Protein AF-A0A9P0XJP3-F1 (afdb_monomer)

Sequence (133 aa):
MPSAEHYVRKHDPGQPQRRVTRVPKFISRMRVTRGNERRAVACVLLAVVAVVAAASYDRERLEIAKQILEEVPLTDGHNDLPWNIRKFLRNQINEFELDTDLTQVEPWSISKYSHTDLPRLRQGMVGAQVSFA

Organism: Pieris brassicae (NCBI:txid7116)

Solvent-accessible surface area (backbone atoms only — not comparable to full-atom values): 8419 Å² total; per-residue (Å²): 138,88,84,89,80,82,82,78,78,80,84,76,85,77,79,84,80,80,82,77,79,78,74,67,74,80,71,73,70,69,76,79,68,52,75,68,54,51,50,51,51,50,52,51,52,51,50,51,51,52,53,53,52,52,56,50,51,55,50,52,52,50,48,54,52,48,57,49,35,73,78,50,58,38,71,45,80,78,38,58,60,55,41,51,38,42,72,76,45,68,68,55,57,92,84,59,65,52,79,40,69,44,75,79,36,83,73,39,42,80,35,96,80,61,80,82,30,47,56,57,35,60,76,68,40,54,66,44,74,38,70,51,112

Secondary structure (DSSP, 8-state):
--------PPPPPPPP--------GGGGG-----HHHHHHHHHHHHHHHHHHHHHHHHHHHHHHHHHHHHHS-EEEEEE-HHHHHHHHHTT--TT--TTS-GGGSTTTTT-TT----HHHHHHTTEEEEEE--

InterPro domains:
  IPR008257 Peptidase M19 [PS51365] (59-133)
  IPR008257 Peptidase M19 [PTHR10443] (38-130)
  IPR032466 Metal-dependent hydrolase [SSF51556] (62-131)

pLDDT: mean 83.72, std 19.06, range [33.69, 97.81]

Structure (mmCIF, N/CA/C/O backbone):
data_AF-A0A9P0XJP3-F1
#
_entry.id   AF-A0A9P0XJP3-F1
#
loop_
_atom_site.group_PDB
_atom_site.id
_atom_site.type_symbol
_atom_site.label_atom_id
_atom_site.label_alt_id
_atom_site.label_comp_id
_atom_site.label_asym_id
_atom_site.label_entity_id
_atom_site.label_seq_id
_atom_site.pdbx_PDB_ins_code
_atom_site.Cartn_x
_atom_site.Cartn_y
_atom_site.Cartn_z
_atom_site.occupancy
_atom_site.B_iso_or_equiv
_atom_site.auth_seq_id
_atom_site.auth_comp_id
_atom_site.auth_asym_id
_atom_site.auth_atom_id
_atom_site.pdbx_PDB_model_num
ATOM 1 N N . MET A 1 1 ? -32.251 -52.685 108.089 1.00 33.69 1 MET A N 1
ATOM 2 C CA . MET A 1 1 ? -32.120 -53.333 106.763 1.00 33.69 1 MET A CA 1
ATOM 3 C C . MET A 1 1 ? -33.298 -52.862 105.912 1.00 33.69 1 MET A C 1
ATOM 5 O O . MET A 1 1 ? -34.377 -52.762 106.481 1.00 33.69 1 MET A O 1
ATOM 9 N N . PRO A 1 2 ? -33.074 -52.390 104.673 1.00 49.53 2 PRO A N 1
ATOM 10 C CA . PRO A 1 2 ? -33.644 -51.126 104.191 1.00 49.53 2 PRO A CA 1
ATOM 11 C C . PRO A 1 2 ? -34.920 -51.294 103.348 1.00 49.53 2 PRO A C 1
ATOM 13 O O . PRO A 1 2 ? -35.106 -52.327 102.716 1.00 49.53 2 PRO A O 1
ATOM 16 N N . SER A 1 3 ? -35.743 -50.243 103.266 1.00 41.47 3 SER A N 1
ATOM 17 C CA . SER A 1 3 ? -36.686 -50.050 102.157 1.00 41.47 3 SER A CA 1
ATOM 18 C C . SER A 1 3 ? -36.444 -48.670 101.554 1.00 41.47 3 SER A C 1
ATOM 20 O O . SER A 1 3 ? -36.400 -47.670 102.268 1.00 41.47 3 SER A O 1
ATOM 22 N N . ALA A 1 4 ? -36.176 -48.657 100.253 1.00 47.09 4 ALA A N 1
ATOM 23 C CA . ALA A 1 4 ? -35.739 -47.509 99.479 1.00 47.09 4 ALA A CA 1
ATOM 24 C C . ALA A 1 4 ? -36.928 -46.615 99.108 1.00 47.09 4 ALA A C 1
ATOM 26 O O . ALA A 1 4 ? -37.791 -47.028 98.335 1.00 47.09 4 ALA A O 1
ATOM 27 N N . GLU A 1 5 ? -36.945 -45.377 99.603 1.00 47.44 5 GLU A N 1
ATOM 28 C CA . GLU A 1 5 ? -37.824 -44.344 9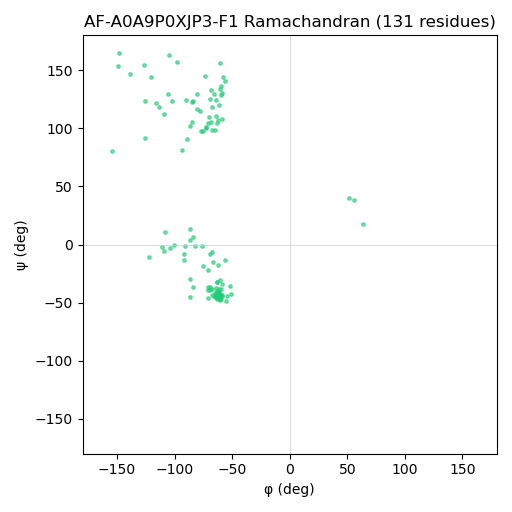9.062 1.00 47.44 5 GLU A CA 1
ATOM 29 C C . GLU A 1 5 ? -37.120 -43.587 97.932 1.00 47.44 5 GLU A C 1
ATOM 31 O O . GLU A 1 5 ? -36.003 -43.079 98.044 1.00 47.44 5 GLU A O 1
ATOM 36 N N . HIS A 1 6 ? -37.803 -43.600 96.797 1.00 44.41 6 HIS A N 1
ATOM 37 C CA . HIS A 1 6 ? -37.395 -43.129 95.488 1.00 44.41 6 HIS A CA 1
ATOM 38 C C . HIS A 1 6 ? -37.331 -41.591 95.481 1.00 44.41 6 HIS A C 1
ATOM 40 O O . HIS A 1 6 ? -38.359 -40.918 95.421 1.00 44.41 6 HIS A O 1
ATOM 46 N N . TYR A 1 7 ? -36.132 -41.003 95.517 1.00 41.16 7 TYR A N 1
ATOM 47 C CA . TYR A 1 7 ? -35.974 -39.563 95.296 1.00 41.16 7 TYR A CA 1
ATOM 48 C C . TYR A 1 7 ? -36.138 -39.255 93.800 1.00 41.16 7 TYR A C 1
ATOM 50 O O . TYR A 1 7 ? -35.213 -39.424 93.002 1.00 41.16 7 TYR A O 1
ATOM 58 N N . VAL A 1 8 ? -37.334 -38.827 93.397 1.00 52.03 8 VAL A N 1
ATOM 59 C CA . VAL A 1 8 ? -37.615 -38.374 92.029 1.00 52.03 8 VAL A CA 1
ATOM 60 C C . VAL A 1 8 ? -36.903 -37.038 91.793 1.00 52.03 8 VAL A C 1
ATOM 62 O O . VAL A 1 8 ? -37.296 -36.006 92.338 1.00 52.03 8 VAL A O 1
ATOM 65 N N . ARG A 1 9 ? -35.849 -37.036 90.962 1.00 45.94 9 ARG A N 1
ATOM 66 C CA . ARG A 1 9 ? -35.240 -35.796 90.454 1.00 45.94 9 ARG A CA 1
ATOM 67 C C . ARG A 1 9 ? -36.278 -35.032 89.631 1.00 45.94 9 ARG A C 1
ATOM 69 O O . ARG A 1 9 ? -36.750 -35.536 88.614 1.00 45.94 9 ARG A O 1
ATOM 76 N N . LYS A 1 10 ? -36.598 -33.800 90.031 1.00 48.50 10 LYS A N 1
ATOM 77 C CA . LYS A 1 10 ? -37.363 -32.876 89.187 1.00 48.50 10 LYS A CA 1
ATOM 78 C C . LYS A 1 10 ? -36.525 -32.503 87.959 1.00 48.50 10 LYS A C 1
ATOM 80 O O . LYS A 1 10 ? -35.361 -32.137 88.091 1.00 48.50 10 LYS A O 1
ATOM 85 N N . HIS A 1 11 ? -37.125 -32.639 86.779 1.00 42.31 11 HIS A N 1
ATOM 86 C CA . HIS A 1 11 ? -36.568 -32.190 85.506 1.00 42.31 11 HIS A CA 1
ATOM 87 C C . HIS A 1 11 ? -36.421 -30.661 85.505 1.00 42.31 11 HIS A C 1
ATOM 89 O O . HIS A 1 11 ? -37.401 -29.950 85.714 1.00 42.31 11 HIS A O 1
ATOM 95 N N . ASP A 1 12 ? -35.209 -30.176 85.243 1.00 54.22 12 ASP A N 1
ATOM 96 C CA . ASP A 1 12 ? -34.919 -28.768 84.961 1.00 54.22 12 ASP A CA 1
ATOM 97 C C . ASP A 1 12 ? -35.158 -28.519 83.454 1.00 54.22 12 ASP A C 1
ATOM 99 O O . ASP A 1 12 ? -34.597 -29.259 82.632 1.00 54.22 12 ASP A O 1
ATOM 103 N N . PRO A 1 13 ? -36.030 -27.579 83.037 1.00 46.72 13 PRO A N 1
ATOM 104 C CA . PRO A 1 13 ? -36.272 -27.329 81.622 1.00 46.72 13 PRO A CA 1
ATOM 105 C C . PRO A 1 13 ? -35.034 -26.678 80.990 1.00 46.72 13 PRO A C 1
ATOM 107 O O . PRO A 1 13 ? -34.514 -25.667 81.457 1.00 46.72 13 PRO A O 1
ATOM 110 N N . GLY A 1 14 ? -34.548 -27.312 79.923 1.00 46.50 14 GLY A N 1
ATOM 111 C CA . GLY A 1 14 ? -33.246 -27.057 79.318 1.00 46.50 14 GLY A CA 1
ATOM 112 C C . GLY A 1 14 ? -32.991 -25.613 78.881 1.00 46.50 14 GLY A C 1
ATOM 113 O O . GLY A 1 14 ? -33.834 -24.944 78.286 1.00 46.50 14 GLY A O 1
ATOM 114 N N . GLN A 1 15 ? -31.752 -25.178 79.112 1.00 48.81 15 GLN A N 1
ATOM 115 C CA . GLN A 1 15 ? -31.164 -23.987 78.506 1.00 48.81 15 GLN A CA 1
ATOM 116 C C . GLN A 1 15 ? -31.183 -24.080 76.966 1.00 48.81 15 GLN A C 1
ATOM 118 O O . GLN A 1 15 ? -30.943 -25.158 76.410 1.00 48.81 15 GLN A O 1
ATOM 123 N N . PRO A 1 16 ? -31.398 -22.965 76.242 1.00 46.06 16 PRO A N 1
ATOM 124 C CA . PRO A 1 16 ? -31.409 -22.981 74.786 1.00 46.06 16 PRO A CA 1
ATOM 125 C C . PRO A 1 16 ? -30.002 -23.279 74.255 1.00 46.06 16 PRO A C 1
ATOM 127 O O . PRO A 1 16 ? -29.062 -22.507 74.461 1.00 46.06 16 PRO A O 1
ATOM 130 N N . GLN A 1 17 ? -29.847 -24.394 73.534 1.00 56.44 17 GLN A N 1
ATOM 131 C CA . GLN A 1 17 ? -28.606 -24.687 72.822 1.00 56.44 17 GLN A CA 1
ATOM 132 C C . GLN A 1 17 ? -28.374 -23.630 71.734 1.00 56.44 17 GLN A C 1
ATOM 134 O O . GLN A 1 17 ? -29.072 -23.588 70.718 1.00 56.44 17 GLN A O 1
ATOM 139 N N . ARG A 1 18 ? -27.360 -22.776 71.924 1.00 54.06 18 ARG A N 1
ATOM 140 C CA . ARG A 1 18 ? -26.861 -21.885 70.870 1.00 54.06 18 ARG A CA 1
ATOM 141 C C . ARG A 1 18 ? -26.294 -22.734 69.731 1.00 54.06 18 ARG A C 1
ATOM 143 O O . ARG A 1 18 ? -25.194 -23.273 69.829 1.00 54.06 18 ARG A O 1
ATOM 150 N N . ARG A 1 19 ? -27.044 -22.833 68.633 1.00 53.56 19 ARG A N 1
ATOM 151 C CA . ARG A 1 19 ? -26.594 -23.444 67.379 1.00 53.56 19 ARG A CA 1
ATOM 152 C C . ARG A 1 19 ? -25.446 -22.609 66.803 1.00 53.56 19 ARG A C 1
ATOM 154 O O . ARG A 1 19 ? -25.676 -21.598 66.149 1.00 53.56 19 ARG A O 1
ATOM 161 N N . VAL A 1 20 ? -24.208 -23.036 67.037 1.00 62.44 20 VAL A N 1
ATOM 162 C CA . VAL A 1 20 ? -23.034 -22.489 66.347 1.00 62.44 20 VAL A CA 1
ATOM 163 C C . VAL A 1 20 ? -23.059 -23.014 64.913 1.00 62.44 20 VAL A C 1
ATOM 165 O O . VAL A 1 20 ? -22.718 -24.169 64.653 1.00 62.44 20 VAL A O 1
ATOM 168 N N . THR A 1 21 ? -23.499 -22.188 63.968 1.00 57.75 21 THR A N 1
ATOM 169 C CA . THR A 1 21 ? -23.404 -22.486 62.538 1.00 57.75 21 THR A CA 1
ATOM 170 C C . THR A 1 21 ? -21.929 -22.477 62.130 1.00 57.75 21 THR A C 1
ATOM 172 O O . THR A 1 21 ? -21.317 -21.430 61.932 1.00 57.75 21 THR A O 1
ATOM 175 N N . ARG A 1 22 ? -21.308 -23.661 62.035 1.00 63.72 22 ARG A N 1
ATOM 176 C CA . ARG A 1 22 ? -19.963 -23.793 61.458 1.00 63.72 22 ARG A CA 1
ATOM 177 C C . ARG A 1 22 ? -20.044 -23.507 59.963 1.00 63.72 22 ARG A C 1
ATOM 179 O O . ARG A 1 22 ? -20.519 -24.335 59.192 1.00 63.72 22 ARG A O 1
ATOM 186 N N . VAL A 1 23 ? -19.566 -22.332 59.572 1.00 59.44 23 VAL A N 1
ATOM 187 C CA . VAL A 1 23 ? -19.380 -21.949 58.170 1.00 59.44 23 VAL A CA 1
ATOM 188 C C . VAL A 1 23 ? -18.415 -22.949 57.509 1.00 59.44 23 VAL A C 1
ATOM 190 O O . VAL A 1 23 ? -17.355 -23.230 58.083 1.00 59.44 23 VAL A O 1
ATOM 193 N N . PRO A 1 24 ? -18.746 -23.525 56.339 1.00 54.31 24 PRO A N 1
ATOM 194 C CA . PRO A 1 24 ? -17.861 -24.461 55.656 1.00 54.31 24 PRO A CA 1
ATOM 195 C C . PRO A 1 24 ? -16.523 -23.791 55.314 1.00 54.31 24 PRO A C 1
ATOM 197 O O . PRO A 1 24 ? -16.477 -22.733 54.684 1.00 54.31 24 PRO A O 1
ATOM 200 N N . LYS A 1 25 ? -15.413 -24.439 55.701 1.00 56.09 25 LYS A N 1
ATOM 201 C CA . LYS A 1 25 ? -14.025 -23.954 55.526 1.00 56.09 25 LYS A CA 1
ATOM 202 C C . LYS A 1 25 ? -13.648 -23.625 54.072 1.00 56.09 25 LYS A C 1
ATOM 204 O O . LYS A 1 25 ? -12.631 -22.978 53.845 1.00 56.09 25 LYS A O 1
ATOM 209 N N . PHE A 1 26 ? -14.457 -24.045 53.101 1.00 57.34 26 PHE A N 1
ATOM 210 C CA . PHE A 1 26 ? -14.251 -23.793 51.677 1.00 57.34 26 PHE A CA 1
ATOM 211 C C . PHE A 1 26 ? -14.292 -22.299 51.315 1.00 57.34 26 PHE A C 1
ATOM 213 O O . PHE A 1 26 ? -13.533 -21.860 50.457 1.00 57.34 26 PHE A O 1
ATOM 220 N N . ILE A 1 27 ? -15.094 -21.495 52.024 1.00 54.72 27 ILE A N 1
ATOM 221 C CA . ILE A 1 27 ? -15.205 -20.043 51.778 1.00 54.72 27 ILE A CA 1
ATOM 222 C C . ILE A 1 27 ? -13.970 -19.283 52.312 1.00 54.72 27 ILE A C 1
ATOM 224 O O . ILE A 1 27 ? -13.651 -18.187 51.863 1.00 54.72 27 ILE A O 1
ATOM 228 N N . SER A 1 28 ? -13.194 -19.890 53.217 1.00 49.84 28 SER A N 1
ATOM 229 C CA . SER A 1 28 ? -12.070 -19.239 53.906 1.00 49.84 28 SER A CA 1
ATOM 230 C C . SER A 1 28 ? -10.801 -19.068 53.056 1.00 49.84 28 SER A C 1
ATOM 232 O O . SER A 1 28 ? -9.807 -18.544 53.562 1.00 49.84 28 SER A O 1
ATOM 234 N N . ARG A 1 29 ? -10.782 -19.530 51.796 1.00 53.47 29 ARG A N 1
ATOM 235 C CA . ARG A 1 29 ? -9.578 -19.515 50.941 1.00 53.47 29 ARG A CA 1
ATOM 236 C C . ARG A 1 29 ? -9.517 -18.381 49.918 1.00 53.47 29 ARG A C 1
ATOM 238 O O . ARG A 1 29 ? -8.504 -18.267 49.230 1.00 53.47 29 ARG A O 1
ATOM 245 N N . MET A 1 30 ? -10.524 -17.509 49.846 1.00 54.72 30 MET A N 1
ATOM 246 C CA . MET A 1 30 ? -10.380 -16.247 49.117 1.00 54.72 30 MET A CA 1
ATOM 247 C C . MET A 1 30 ? -9.471 -15.321 49.925 1.00 54.72 30 MET A C 1
ATOM 249 O O . MET A 1 30 ? -9.884 -14.712 50.911 1.00 54.72 30 MET A O 1
ATOM 253 N N . ARG A 1 31 ? -8.197 -15.248 49.529 1.00 64.88 31 ARG A N 1
ATOM 254 C CA . ARG A 1 31 ? -7.259 -14.268 50.075 1.00 64.88 31 ARG A CA 1
ATOM 255 C C . ARG A 1 31 ? -7.798 -12.882 49.727 1.00 64.88 31 ARG A C 1
ATOM 257 O O . ARG A 1 31 ? -7.769 -12.471 48.573 1.00 64.88 31 ARG A O 1
ATOM 264 N N . VAL A 1 32 ? -8.309 -12.181 50.734 1.00 64.44 32 VAL A N 1
ATOM 265 C CA . VAL A 1 32 ? -8.661 -10.766 50.638 1.00 64.44 32 VAL A CA 1
ATOM 266 C C . VAL A 1 32 ? -7.382 -10.025 50.258 1.00 64.44 32 VAL A C 1
ATOM 268 O O . VAL A 1 32 ? -6.451 -9.948 51.060 1.00 64.44 32 VAL A O 1
ATOM 271 N N . THR A 1 33 ? -7.307 -9.543 49.020 1.00 62.78 33 THR A N 1
ATOM 272 C CA . THR A 1 33 ? -6.148 -8.793 48.534 1.00 62.78 33 THR A CA 1
ATOM 273 C C . THR A 1 33 ? -5.955 -7.551 49.399 1.00 62.78 33 THR A C 1
ATOM 275 O O . THR A 1 33 ? -6.930 -6.877 49.765 1.00 62.78 33 THR A O 1
ATOM 278 N N . ARG A 1 34 ? -4.707 -7.261 49.782 1.00 76.88 34 ARG A N 1
ATOM 279 C CA . ARG A 1 34 ? -4.380 -6.068 50.584 1.00 76.88 34 ARG A CA 1
ATOM 280 C C . ARG A 1 34 ? -4.780 -4.804 49.810 1.00 76.88 34 ARG A C 1
ATOM 282 O O . ARG A 1 34 ? -4.830 -4.812 48.583 1.00 76.88 34 ARG A O 1
ATOM 289 N N . GLY A 1 35 ? -5.031 -3.688 50.501 1.00 77.56 35 GLY A N 1
ATOM 290 C CA . GLY A 1 35 ? -5.451 -2.428 49.857 1.00 77.56 35 GLY A CA 1
ATOM 291 C C . GLY A 1 35 ? -4.538 -1.982 48.702 1.00 77.56 35 GLY A C 1
ATOM 292 O O . GLY A 1 35 ? -5.028 -1.513 47.677 1.00 77.56 35 GLY A O 1
ATOM 293 N N . ASN A 1 36 ? -3.229 -2.221 48.821 1.00 77.69 36 ASN A N 1
ATOM 294 C CA . ASN A 1 36 ? -2.251 -1.922 47.771 1.00 77.69 36 ASN A CA 1
ATOM 295 C C . ASN A 1 36 ? -2.370 -2.865 46.560 1.00 77.69 36 ASN A C 1
ATOM 297 O O . ASN A 1 36 ? -2.251 -2.410 45.428 1.00 77.69 36 ASN A O 1
ATOM 301 N N . GLU A 1 37 ? -2.672 -4.148 46.775 1.00 84.94 37 GLU A N 1
ATOM 302 C CA . GLU A 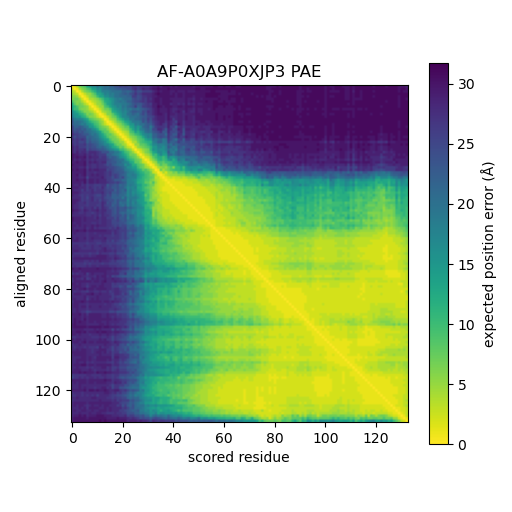1 37 ? -2.897 -5.128 45.700 1.00 84.94 37 GLU A CA 1
ATOM 303 C C . GLU A 1 37 ? -4.176 -4.802 44.919 1.00 84.94 37 GLU A C 1
ATOM 305 O O . GLU A 1 37 ? -4.189 -4.888 43.698 1.00 84.94 37 GLU A O 1
ATOM 310 N N . ARG A 1 38 ? -5.238 -4.344 45.599 1.00 85.62 38 ARG A N 1
ATOM 311 C CA . ARG A 1 38 ? -6.476 -3.886 44.938 1.00 85.62 38 ARG A CA 1
ATOM 312 C C . ARG A 1 38 ? -6.238 -2.680 44.040 1.00 85.62 38 ARG A C 1
ATOM 314 O O . ARG A 1 38 ? -6.759 -2.639 42.932 1.00 85.62 38 ARG A O 1
ATOM 321 N N . ARG A 1 39 ? -5.447 -1.712 44.514 1.00 88.62 39 ARG A N 1
ATOM 322 C CA . ARG A 1 39 ? -5.051 -0.537 43.724 1.00 88.62 39 ARG A CA 1
ATOM 323 C C . ARG A 1 39 ? -4.207 -0.947 42.523 1.00 88.62 39 ARG A C 1
ATOM 325 O O . ARG A 1 39 ? -4.500 -0.506 41.422 1.00 88.62 39 ARG A O 1
ATOM 332 N N . ALA A 1 40 ? -3.232 -1.836 42.719 1.00 90.75 40 ALA A N 1
ATOM 333 C CA . ALA A 1 40 ? -2.409 -2.354 41.631 1.00 90.75 40 ALA A CA 1
ATOM 334 C C . ALA A 1 40 ? -3.257 -3.069 40.565 1.00 90.75 40 ALA A C 1
ATOM 336 O O . ALA A 1 40 ? -3.129 -2.766 39.383 1.00 90.75 40 ALA A O 1
ATOM 337 N N . VAL A 1 41 ? -4.180 -3.945 40.974 1.00 93.12 41 VAL A N 1
ATOM 338 C CA . VAL A 1 41 ? -5.112 -4.621 40.056 1.00 93.12 41 VAL A CA 1
ATOM 339 C C . VAL A 1 41 ? -6.000 -3.611 39.326 1.00 93.12 41 VAL A C 1
ATOM 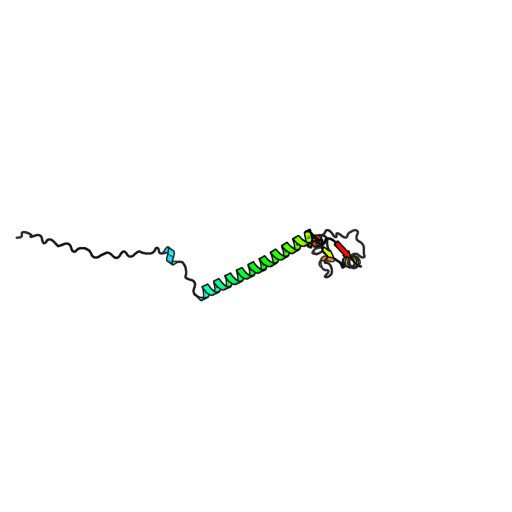341 O O . VAL A 1 41 ? -6.146 -3.709 38.112 1.00 93.12 41 VAL A O 1
ATOM 344 N N . ALA A 1 42 ? -6.548 -2.611 40.022 1.00 94.62 42 ALA A N 1
ATOM 345 C CA . ALA A 1 42 ? -7.359 -1.568 39.395 1.00 94.62 42 ALA A CA 1
ATOM 346 C C . ALA A 1 42 ? -6.564 -0.739 38.368 1.00 94.62 42 ALA A C 1
ATOM 348 O O . ALA A 1 42 ? -7.071 -0.477 37.280 1.00 94.62 42 ALA A O 1
ATOM 349 N N . CYS A 1 43 ? -5.314 -0.373 38.673 1.00 95.62 43 CYS A N 1
ATOM 350 C CA . CYS A 1 43 ? -4.430 0.333 37.743 1.00 95.62 43 CYS A CA 1
ATOM 351 C C . CYS A 1 43 ? -4.118 -0.504 36.498 1.00 95.62 43 CYS A C 1
ATOM 353 O O . CYS A 1 43 ? -4.178 0.020 35.389 1.00 95.62 43 CYS A O 1
ATOM 355 N N . VAL A 1 44 ? -3.825 -1.799 36.664 1.00 96.81 44 VAL A N 1
ATOM 356 C CA . VAL A 1 44 ? -3.584 -2.707 35.531 1.00 96.81 44 VAL A CA 1
ATOM 357 C C . VAL A 1 44 ? -4.839 -2.842 34.673 1.00 96.81 44 VAL A C 1
ATOM 359 O O . VAL A 1 44 ? -4.751 -2.721 33.456 1.00 96.81 44 VAL A O 1
ATOM 362 N N . LEU A 1 45 ? -6.015 -3.024 35.282 1.00 97.06 45 LEU A N 1
ATOM 363 C CA . LEU A 1 45 ? -7.279 -3.098 34.545 1.00 97.06 45 LEU A CA 1
ATOM 364 C C . LEU A 1 45 ? -7.557 -1.811 33.764 1.00 97.06 45 LEU A C 1
ATOM 366 O O . LEU A 1 45 ? -7.914 -1.883 32.592 1.00 97.06 45 LEU A O 1
ATOM 370 N N . LEU A 1 46 ? -7.344 -0.644 34.376 1.00 97.38 46 LEU A N 1
ATOM 371 C CA . LEU A 1 46 ? -7.510 0.642 33.700 1.00 97.38 46 LEU A CA 1
ATOM 372 C C . LEU A 1 46 ? -6.544 0.788 32.516 1.00 97.38 46 LEU A C 1
ATOM 374 O O . LEU A 1 46 ? -6.966 1.199 31.439 1.00 97.38 46 LEU A O 1
ATOM 378 N N . ALA A 1 47 ? -5.271 0.420 32.693 1.00 96.81 47 ALA A N 1
ATOM 379 C CA . ALA A 1 47 ? -4.275 0.466 31.625 1.00 96.81 47 ALA A CA 1
ATOM 380 C C . ALA A 1 47 ? -4.641 -0.474 30.466 1.00 96.81 47 ALA A C 1
ATOM 382 O O . ALA A 1 47 ? -4.566 -0.076 29.307 1.00 96.81 47 ALA A O 1
ATOM 383 N N . VAL A 1 48 ? -5.099 -1.693 30.768 1.00 96.88 48 VAL A N 1
ATOM 384 C CA . VAL A 1 48 ? -5.568 -2.648 29.753 1.00 96.88 48 VAL A CA 1
ATOM 385 C C . VAL A 1 48 ? -6.768 -2.087 28.993 1.00 96.88 48 VAL A C 1
ATOM 387 O O . VAL A 1 48 ? -6.764 -2.106 27.766 1.00 96.88 48 VAL A O 1
ATOM 390 N N . VAL A 1 49 ? -7.768 -1.538 29.690 1.00 97.19 49 VAL A N 1
ATOM 391 C CA . VAL A 1 49 ? -8.942 -0.923 29.048 1.00 97.19 49 VAL A CA 1
ATOM 392 C C . VAL A 1 49 ? -8.529 0.243 28.151 1.00 97.19 49 VAL A C 1
ATOM 394 O O . VAL A 1 49 ? -9.000 0.325 27.021 1.00 97.19 49 VAL A O 1
ATOM 397 N N . ALA A 1 50 ? -7.621 1.108 28.610 1.00 96.12 50 ALA A N 1
ATOM 398 C CA . ALA A 1 50 ? -7.132 2.234 27.819 1.00 96.12 50 ALA A CA 1
ATOM 399 C C . ALA A 1 50 ? -6.416 1.776 26.535 1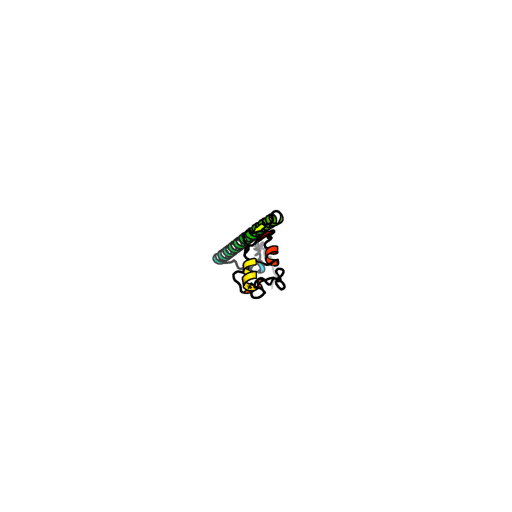.00 96.12 50 ALA A C 1
ATOM 401 O O . ALA A 1 50 ? -6.699 2.300 25.460 1.00 96.12 50 ALA A O 1
ATOM 402 N N . VAL A 1 51 ? -5.543 0.765 26.623 1.00 95.56 51 VAL A N 1
ATOM 403 C CA . VAL A 1 51 ? -4.838 0.202 25.457 1.00 95.56 51 VAL A CA 1
ATOM 404 C C . VAL A 1 51 ? -5.817 -0.448 24.476 1.00 95.56 51 VAL A C 1
ATOM 406 O O . VAL A 1 51 ? -5.714 -0.229 23.271 1.00 95.56 51 VAL A O 1
ATOM 409 N N . VAL A 1 52 ? -6.793 -1.214 24.974 1.00 95.88 52 VAL A N 1
ATOM 410 C CA . VAL A 1 52 ? -7.812 -1.855 24.128 1.00 95.88 52 VAL A CA 1
ATOM 411 C C . VAL A 1 52 ? -8.696 -0.814 23.439 1.00 95.88 52 VAL A C 1
ATOM 413 O O . VAL A 1 52 ? -8.980 -0.954 22.249 1.00 95.88 52 VAL A O 1
ATOM 416 N N . ALA A 1 53 ? -9.101 0.242 24.149 1.00 95.31 53 ALA A N 1
ATOM 417 C CA . ALA A 1 53 ? -9.896 1.327 23.580 1.00 95.31 53 ALA A CA 1
ATOM 418 C C . ALA A 1 53 ? -9.128 2.062 22.470 1.0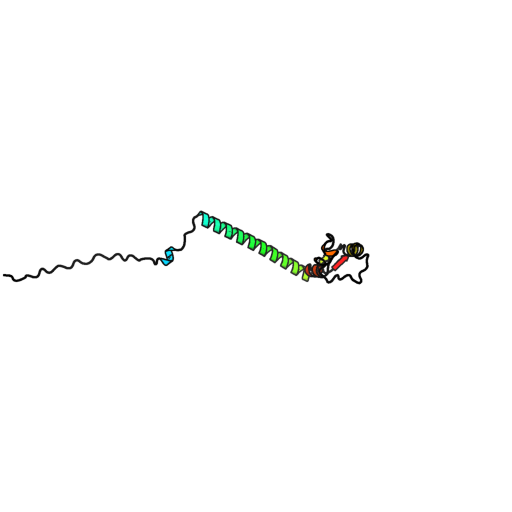0 95.31 53 ALA A C 1
ATOM 420 O O . ALA A 1 53 ? -9.670 2.246 21.382 1.00 95.31 53 ALA A O 1
ATOM 421 N N . ALA A 1 54 ? -7.856 2.401 22.705 1.00 93.62 54 ALA A N 1
ATOM 422 C CA . ALA A 1 54 ? -7.006 3.043 21.702 1.00 93.62 54 ALA A CA 1
ATOM 423 C C . ALA A 1 54 ? -6.834 2.164 20.450 1.00 93.62 54 ALA A C 1
ATOM 425 O O . ALA A 1 54 ? -7.081 2.616 19.336 1.00 93.62 54 ALA A O 1
ATOM 426 N N . ALA A 1 55 ? -6.520 0.877 20.626 1.00 92.62 55 ALA A N 1
ATOM 427 C CA . ALA A 1 55 ? -6.382 -0.053 19.505 1.00 92.62 55 ALA A CA 1
ATOM 428 C C . ALA A 1 55 ? -7.695 -0.262 18.726 1.00 92.62 55 ALA A C 1
ATOM 430 O O . ALA A 1 55 ? -7.666 -0.505 17.521 1.00 92.62 55 ALA A O 1
ATOM 431 N N . SER A 1 56 ? -8.847 -0.194 19.399 1.00 94.50 56 SER A N 1
ATOM 432 C CA . SER A 1 56 ? -10.157 -0.313 18.743 1.00 94.50 56 SER A CA 1
ATOM 433 C C . SER A 1 56 ? -10.468 0.922 17.899 1.00 94.50 56 SER A C 1
ATOM 435 O O . SER A 1 56 ? -10.955 0.787 16.781 1.00 94.50 56 SER A O 1
ATOM 437 N N . TYR A 1 57 ? -10.116 2.106 18.402 1.00 94.75 57 TYR A N 1
ATOM 438 C CA . TYR A 1 57 ? -10.286 3.372 17.697 1.00 94.75 57 TYR A CA 1
ATOM 439 C C . TYR A 1 57 ? -9.468 3.442 16.401 1.00 94.75 57 TYR A C 1
ATOM 441 O O . TYR A 1 57 ? -9.986 3.827 15.353 1.00 94.75 57 TYR A O 1
ATOM 449 N N . ASP A 1 58 ? -8.204 3.013 16.445 1.00 94.50 58 ASP A N 1
ATOM 450 C CA . ASP A 1 58 ? -7.345 2.990 15.256 1.00 94.50 58 ASP A CA 1
ATOM 451 C C . ASP A 1 58 ? -7.871 2.017 14.191 1.00 94.50 58 ASP A C 1
ATOM 453 O O . ASP A 1 58 ? -7.834 2.318 12.997 1.00 94.50 58 ASP A O 1
ATOM 457 N N . ARG A 1 59 ? -8.414 0.866 14.614 1.00 95.50 59 ARG A N 1
ATOM 458 C CA . ARG A 1 59 ? -9.046 -0.105 13.705 1.00 95.50 59 ARG A CA 1
ATOM 459 C C . ARG A 1 59 ? -10.287 0.465 13.030 1.00 95.50 59 ARG A C 1
ATOM 461 O O . ARG A 1 59 ? -10.435 0.291 11.827 1.00 95.50 59 ARG A O 1
ATOM 468 N N . GLU A 1 60 ? -11.148 1.147 13.781 1.00 97.06 60 GLU A N 1
ATOM 469 C CA . GLU A 1 60 ? -12.348 1.795 13.240 1.00 97.06 60 GLU A CA 1
ATOM 470 C C . GLU A 1 60 ? -11.979 2.853 12.192 1.00 97.06 60 GLU A C 1
ATOM 472 O O . GLU A 1 60 ? -12.518 2.856 11.089 1.00 97.06 60 GLU A O 1
ATOM 477 N N . ARG A 1 61 ? -10.990 3.704 12.490 1.00 97.12 61 ARG A N 1
ATOM 478 C CA . ARG A 1 61 ? -10.496 4.712 11.541 1.00 97.12 61 ARG A CA 1
ATOM 479 C C . ARG A 1 61 ? -9.898 4.101 10.282 1.00 97.12 61 ARG A C 1
ATOM 481 O O . ARG A 1 61 ? -10.127 4.625 9.194 1.00 97.12 61 ARG A O 1
ATOM 488 N N . LEU A 1 62 ? -9.127 3.025 10.426 1.00 96.62 62 LEU A N 1
ATOM 489 C CA . LEU A 1 62 ? -8.558 2.312 9.288 1.00 96.62 62 LEU A CA 1
ATOM 490 C C . LEU A 1 62 ? -9.658 1.710 8.408 1.00 96.62 62 LEU A C 1
ATOM 492 O O . LEU A 1 62 ? -9.548 1.764 7.188 1.00 96.62 62 LEU A O 1
ATOM 496 N N . GLU A 1 63 ? -10.714 1.168 9.011 1.00 97.38 63 GLU A N 1
ATOM 497 C CA . GLU A 1 63 ? -11.842 0.607 8.270 1.00 97.38 63 GLU A CA 1
ATOM 498 C C . GLU A 1 63 ? -12.608 1.684 7.500 1.00 97.38 63 GLU A C 1
ATOM 500 O O . GLU A 1 63 ? -12.866 1.521 6.311 1.00 97.38 63 GLU A O 1
ATOM 505 N N . ILE A 1 64 ? -12.874 2.831 8.132 1.00 97.50 64 ILE A N 1
ATOM 506 C CA . ILE A 1 64 ? -13.476 3.991 7.459 1.00 97.50 64 ILE A CA 1
ATOM 507 C C . ILE A 1 64 ? -12.597 4.452 6.289 1.00 97.50 64 ILE A C 1
ATOM 509 O O . ILE A 1 64 ? -13.101 4.718 5.201 1.00 97.50 64 ILE A O 1
ATOM 513 N N . ALA A 1 65 ? -11.277 4.536 6.486 1.00 97.19 65 ALA A N 1
ATOM 514 C CA . ALA A 1 65 ? -10.357 4.923 5.420 1.00 97.19 65 ALA A CA 1
ATOM 515 C C . ALA A 1 65 ? -10.412 3.943 4.237 1.00 97.19 65 ALA A C 1
ATOM 517 O O . ALA A 1 65 ? -10.451 4.384 3.093 1.00 97.19 65 ALA A O 1
ATOM 518 N N . LYS A 1 66 ? -10.470 2.632 4.500 1.00 97.06 66 LYS A N 1
ATOM 519 C CA . LYS A 1 66 ? -10.627 1.616 3.451 1.00 97.06 66 LYS A CA 1
ATOM 520 C C . LYS A 1 66 ? -11.948 1.763 2.707 1.00 97.06 66 LYS A C 1
ATOM 522 O O . LYS A 1 66 ? -11.921 1.811 1.488 1.00 97.06 66 LYS A O 1
ATOM 527 N N . GLN A 1 67 ? -13.067 1.922 3.415 1.00 97.75 67 GLN A N 1
ATOM 528 C CA . GLN A 1 67 ? -14.379 2.139 2.790 1.00 97.75 67 GLN A CA 1
ATOM 529 C C . GLN A 1 67 ? -14.360 3.336 1.830 1.00 97.75 67 GLN A C 1
ATOM 531 O O . GLN A 1 67 ? -14.831 3.238 0.702 1.00 97.75 67 GLN A O 1
ATOM 536 N N . ILE A 1 68 ? -13.738 4.446 2.240 1.00 97.69 68 ILE A N 1
ATOM 537 C CA . ILE A 1 68 ? -13.574 5.620 1.371 1.00 97.69 68 ILE A CA 1
ATOM 538 C C . ILE A 1 68 ? -12.733 5.2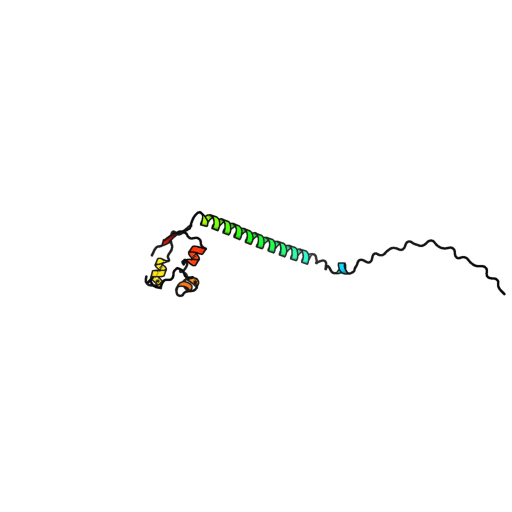79 0.134 1.00 97.69 68 ILE A C 1
ATOM 540 O O . ILE A 1 68 ? -13.089 5.688 -0.966 1.00 97.69 68 ILE A O 1
ATOM 544 N N . LEU A 1 69 ? -11.630 4.542 0.293 1.00 97.56 69 LEU A N 1
ATOM 545 C CA . LEU A 1 69 ? -10.737 4.179 -0.814 1.00 97.56 69 LEU A CA 1
ATOM 546 C C . LEU A 1 69 ? -11.340 3.147 -1.783 1.00 97.56 69 LEU A C 1
ATOM 548 O O . LEU A 1 69 ? -10.903 3.081 -2.931 1.00 97.56 69 LEU A O 1
ATOM 552 N N . GLU A 1 70 ? -12.335 2.363 -1.355 1.00 96.38 70 GLU A N 1
ATOM 553 C CA . GLU A 1 70 ? -13.112 1.481 -2.241 1.00 96.38 70 GLU A CA 1
ATOM 554 C C . GLU A 1 70 ? -14.013 2.288 -3.185 1.00 96.38 70 GLU A C 1
ATOM 556 O O . GLU A 1 70 ? -14.141 1.947 -4.361 1.00 96.38 70 GLU A O 1
ATOM 561 N N . GLU A 1 71 ? -14.616 3.371 -2.686 1.00 97.19 71 GLU A N 1
ATOM 562 C CA . GLU A 1 71 ? -15.509 4.238 -3.464 1.00 97.19 71 GLU A CA 1
ATOM 563 C C . GLU A 1 71 ? -14.753 5.296 -4.278 1.00 97.19 71 GLU A C 1
ATOM 565 O O . GLU A 1 71 ? -15.145 5.635 -5.397 1.00 97.19 71 GLU A O 1
ATOM 570 N N . VAL A 1 72 ? -13.666 5.831 -3.716 1.00 96.44 72 VAL A N 1
ATOM 571 C CA . VAL A 1 72 ? -12.878 6.934 -4.270 1.00 96.44 72 VAL A CA 1
ATOM 572 C C . VAL A 1 72 ? -11.411 6.504 -4.361 1.00 96.44 72 VAL A C 1
ATOM 574 O O . VAL A 1 72 ? -10.648 6.694 -3.408 1.00 96.44 72 VAL A O 1
ATOM 577 N N . PRO A 1 73 ? -10.982 5.939 -5.506 1.00 93.62 73 PRO A N 1
ATOM 578 C CA . PRO A 1 73 ? -9.626 5.427 -5.652 1.00 93.62 73 PRO A CA 1
ATOM 579 C C . PRO A 1 73 ? -8.563 6.517 -5.467 1.00 93.62 73 PRO A C 1
ATOM 581 O O . PRO A 1 73 ? -8.645 7.600 -6.057 1.00 93.62 73 PRO A O 1
ATOM 584 N N . LEU A 1 74 ? -7.521 6.218 -4.687 1.00 96.88 74 LEU A N 1
ATOM 585 C CA . LEU A 1 74 ? -6.411 7.144 -4.463 1.00 96.88 74 LEU A CA 1
ATOM 586 C C . LEU A 1 74 ? -5.593 7.334 -5.748 1.00 96.88 74 LEU A C 1
ATOM 588 O O . LEU A 1 74 ? -5.201 6.360 -6.393 1.00 96.88 74 LEU A O 1
ATOM 592 N N . THR A 1 75 ? -5.300 8.590 -6.087 1.00 96.88 75 THR A N 1
ATOM 593 C CA . THR A 1 75 ? -4.396 8.956 -7.186 1.00 96.88 75 THR A CA 1
ATOM 594 C C . THR A 1 75 ? -3.105 9.539 -6.621 1.00 96.88 75 THR A C 1
ATOM 596 O O . THR A 1 75 ? -3.121 10.627 -6.047 1.00 96.88 75 THR A O 1
ATOM 599 N N . ASP A 1 76 ? -1.993 8.824 -6.786 1.00 96.19 76 ASP A N 1
ATOM 600 C CA . ASP A 1 76 ? -0.656 9.314 -6.440 1.00 96.19 76 ASP A CA 1
ATOM 601 C C . ASP A 1 76 ? -0.113 10.230 -7.547 1.00 96.19 76 ASP A C 1
ATOM 603 O O . ASP A 1 76 ? -0.132 9.890 -8.731 1.00 96.19 76 ASP A O 1
ATOM 607 N N . GLY A 1 77 ? 0.368 11.411 -7.166 1.00 96.31 77 GLY A N 1
ATOM 608 C CA . GLY A 1 77 ? 0.845 12.425 -8.104 1.00 96.31 77 GLY A CA 1
ATOM 609 C C . GLY A 1 77 ? 2.339 12.359 -8.411 1.00 96.31 77 GLY A C 1
ATOM 610 O O . GLY A 1 77 ? 2.774 13.054 -9.329 1.00 96.31 77 GLY A O 1
ATOM 611 N N . HIS A 1 78 ? 3.138 11.606 -7.645 1.00 95.25 78 HIS A N 1
ATOM 612 C CA . HIS A 1 78 ? 4.596 11.658 -7.777 1.00 95.25 78 HIS A CA 1
ATOM 613 C C . HIS A 1 78 ? 5.285 10.362 -7.330 1.00 95.25 78 HIS A C 1
ATOM 615 O O . HIS A 1 78 ? 5.832 10.273 -6.231 1.00 95.25 78 HIS A O 1
ATOM 621 N N . ASN A 1 79 ? 5.294 9.361 -8.212 1.00 95.50 79 ASN A N 1
ATOM 622 C CA . ASN A 1 79 ? 5.986 8.098 -7.966 1.00 95.50 79 ASN A CA 1
ATOM 623 C C . ASN A 1 79 ? 7.329 8.007 -8.714 1.00 95.50 79 ASN A C 1
ATOM 625 O O . ASN A 1 79 ? 7.357 8.044 -9.946 1.00 95.50 79 ASN A O 1
ATOM 629 N N . ASP A 1 80 ? 8.424 7.785 -7.982 1.00 95.38 80 ASP A N 1
ATOM 630 C CA . ASP A 1 80 ? 9.792 7.693 -8.527 1.00 95.38 80 ASP A CA 1
ATOM 631 C C . ASP A 1 80 ? 10.191 6.284 -9.014 1.00 95.38 80 ASP A C 1
ATOM 633 O O . ASP A 1 80 ? 11.369 6.004 -9.265 1.00 95.38 80 ASP A O 1
ATOM 637 N N . LEU A 1 81 ? 9.239 5.355 -9.170 1.00 95.19 81 LEU A N 1
ATOM 638 C CA . LEU A 1 81 ? 9.525 4.014 -9.695 1.00 95.19 81 LEU A CA 1
ATOM 639 C C . LEU A 1 81 ? 10.332 4.032 -11.017 1.00 95.19 81 LEU A C 1
ATOM 641 O O . LEU A 1 81 ? 11.293 3.264 -11.116 1.00 95.19 81 LEU A O 1
ATOM 645 N N . PRO A 1 82 ? 10.045 4.901 -12.009 1.00 95.25 82 PRO A N 1
ATOM 646 C CA . PRO A 1 82 ? 10.852 4.984 -13.226 1.00 95.25 82 PRO A CA 1
ATOM 647 C C . PRO A 1 82 ? 12.318 5.349 -12.970 1.00 95.25 82 PRO A C 1
ATOM 649 O O . PRO A 1 82 ? 13.216 4.780 -13.597 1.00 95.25 82 PRO A O 1
ATOM 652 N N . TRP A 1 83 ? 12.587 6.250 -12.021 1.00 95.00 83 TRP A N 1
ATOM 653 C CA . TRP A 1 83 ? 13.952 6.585 -11.624 1.00 95.00 83 TRP A CA 1
ATOM 654 C C . TRP A 1 83 ? 14.670 5.381 -11.002 1.00 95.00 83 TRP A C 1
ATOM 656 O O . TRP A 1 83 ? 15.824 5.103 -11.342 1.00 95.00 83 TRP A O 1
ATOM 666 N N . ASN A 1 84 ? 13.982 4.609 -10.157 1.00 94.50 84 ASN A N 1
ATOM 667 C CA . ASN A 1 84 ? 14.532 3.376 -9.588 1.00 94.50 84 ASN A CA 1
ATOM 668 C C . ASN A 1 84 ? 14.833 2.327 -10.669 1.00 94.50 84 ASN A C 1
ATOM 670 O O . ASN A 1 84 ? 15.921 1.750 -10.674 1.00 94.50 84 ASN A O 1
ATOM 674 N N . ILE A 1 85 ? 13.929 2.134 -11.634 1.00 94.94 85 ILE A N 1
ATOM 675 C CA . ILE A 1 85 ? 14.143 1.248 -12.791 1.00 94.94 85 ILE A CA 1
ATOM 676 C C . ILE A 1 85 ? 15.368 1.697 -13.596 1.00 94.94 85 ILE A C 1
ATOM 678 O O . ILE A 1 85 ? 16.216 0.879 -13.962 1.00 94.94 85 ILE A O 1
ATOM 682 N N . ARG A 1 86 ? 15.526 3.004 -13.829 1.00 95.06 86 ARG A N 1
ATOM 683 C CA . ARG A 1 86 ? 16.714 3.552 -14.494 1.00 95.06 86 ARG A CA 1
ATOM 684 C C . ARG A 1 86 ? 17.990 3.250 -13.713 1.00 95.06 86 ARG A C 1
ATOM 686 O O . ARG A 1 86 ? 19.004 2.900 -14.315 1.00 95.06 86 ARG A O 1
ATOM 693 N N . LYS A 1 87 ? 17.965 3.405 -12.389 1.00 93.81 87 LYS A N 1
ATOM 694 C CA . LYS A 1 87 ? 19.135 3.212 -11.523 1.00 93.81 87 LYS A CA 1
ATOM 695 C C . LYS A 1 87 ? 19.543 1.749 -11.392 1.00 93.81 87 LYS A C 1
ATOM 697 O O . LYS A 1 87 ? 20.731 1.462 -11.523 1.00 93.81 87 LYS A O 1
ATOM 702 N N . PHE A 1 88 ? 18.591 0.852 -11.155 1.00 93.25 88 PHE A N 1
ATOM 703 C CA . PHE A 1 88 ? 18.871 -0.561 -10.899 1.00 93.25 88 PHE A CA 1
ATOM 704 C C . PHE A 1 88 ? 18.964 -1.382 -12.174 1.00 93.25 88 PHE A C 1
ATOM 706 O O . PHE A 1 88 ? 19.906 -2.151 -12.336 1.00 93.25 88 PHE A O 1
ATOM 713 N N . LEU A 1 89 ? 18.032 -1.178 -13.101 1.00 94.00 89 LEU A N 1
ATOM 714 C CA . LEU A 1 89 ? 17.900 -2.016 -14.290 1.00 94.00 89 LEU A CA 1
ATOM 715 C C . LEU A 1 89 ? 18.426 -1.349 -15.557 1.00 94.00 89 LEU A C 1
ATOM 717 O O . LEU A 1 89 ? 18.393 -1.952 -16.624 1.00 94.00 89 LEU A O 1
ATOM 721 N N . ARG A 1 90 ? 18.880 -0.089 -15.490 1.00 95.06 90 ARG A N 1
ATOM 722 C CA . ARG A 1 90 ? 19.287 0.685 -16.678 1.00 95.06 90 ARG A CA 1
ATOM 723 C C . ARG A 1 90 ? 18.202 0.669 -17.766 1.00 95.06 90 ARG A C 1
ATOM 725 O O . ARG A 1 90 ? 18.513 0.567 -18.950 1.00 95.06 90 ARG A O 1
ATOM 732 N N . ASN A 1 91 ? 16.936 0.768 -17.346 1.00 94.50 91 ASN A N 1
ATOM 733 C CA . ASN A 1 91 ? 15.734 0.688 -18.189 1.00 94.50 91 ASN A CA 1
ATOM 734 C C . ASN A 1 91 ? 15.503 -0.664 -18.900 1.00 94.50 91 ASN A C 1
ATOM 736 O O . ASN A 1 91 ? 14.712 -0.729 -19.838 1.00 94.50 91 ASN A O 1
ATOM 740 N N . GLN A 1 92 ? 16.145 -1.751 -18.463 1.00 94.81 92 GLN A N 1
ATOM 741 C CA . GLN A 1 92 ? 15.913 -3.098 -18.992 1.00 94.81 92 GLN A CA 1
ATOM 742 C C . GLN A 1 92 ? 14.792 -3.785 -18.199 1.00 94.81 92 GLN A C 1
ATOM 744 O O . GLN A 1 92 ? 15.036 -4.408 -17.173 1.00 94.81 92 GLN A O 1
ATOM 749 N N . ILE A 1 93 ? 13.548 -3.638 -18.660 1.00 94.12 93 ILE A N 1
ATOM 750 C CA . ILE A 1 93 ? 12.350 -4.086 -17.920 1.00 94.12 93 ILE A CA 1
ATOM 751 C C . ILE A 1 93 ? 11.897 -5.516 -18.239 1.00 94.12 93 ILE A C 1
ATOM 753 O O . ILE A 1 93 ? 10.921 -5.980 -17.663 1.00 94.12 93 ILE A O 1
ATOM 757 N N . ASN A 1 94 ? 12.576 -6.216 -19.150 1.00 94.88 94 ASN A N 1
ATOM 758 C CA . ASN A 1 94 ? 12.142 -7.539 -19.617 1.00 94.88 94 ASN A CA 1
ATOM 759 C C . ASN A 1 94 ? 12.079 -8.580 -18.489 1.00 94.88 94 ASN A C 1
ATOM 761 O O . ASN A 1 94 ? 11.253 -9.482 -18.538 1.00 94.88 94 ASN A O 1
ATOM 765 N N . GLU A 1 95 ? 12.945 -8.430 -17.488 1.00 88.88 95 GLU A N 1
ATOM 766 C CA . GLU A 1 95 ? 13.036 -9.297 -16.306 1.00 88.88 95 GLU A CA 1
ATOM 767 C C . GLU A 1 95 ? 12.513 -8.586 -15.043 1.00 88.88 95 GLU A C 1
ATOM 769 O O . GLU A 1 95 ? 12.713 -9.051 -13.924 1.00 88.88 95 GLU A O 1
ATOM 774 N N . PHE A 1 96 ? 11.869 -7.420 -15.194 1.00 93.94 96 PHE A N 1
ATOM 775 C CA . PHE A 1 96 ? 11.339 -6.672 -14.060 1.00 93.94 96 PHE A CA 1
ATOM 776 C C . PHE A 1 96 ? 9.945 -7.162 -13.671 1.00 93.94 96 PHE A C 1
ATOM 778 O O . PHE A 1 96 ? 8.946 -6.837 -14.313 1.00 93.94 96 PHE A O 1
ATOM 785 N N . GLU A 1 97 ? 9.874 -7.890 -12.563 1.00 94.88 97 GLU A N 1
ATOM 786 C CA . GLU A 1 97 ? 8.626 -8.436 -12.039 1.00 94.88 97 GLU A CA 1
ATOM 787 C C . GLU A 1 97 ? 7.980 -7.500 -11.007 1.00 94.88 97 GLU A C 1
ATOM 789 O O . GLU A 1 97 ? 8.077 -7.705 -9.797 1.00 94.88 97 GLU A O 1
ATOM 794 N N . LEU A 1 98 ? 7.265 -6.476 -11.484 1.00 95.69 98 LEU A N 1
ATOM 795 C CA . LEU A 1 98 ? 6.535 -5.539 -10.613 1.00 95.69 98 LEU A CA 1
ATOM 796 C C . LEU A 1 98 ? 5.422 -6.219 -9.781 1.00 95.69 98 LEU A C 1
ATOM 798 O O . LEU A 1 98 ? 4.961 -5.645 -8.798 1.00 95.69 98 LEU A O 1
ATOM 802 N N . ASP A 1 99 ? 4.981 -7.426 -10.162 1.00 96.62 99 ASP A N 1
ATOM 803 C CA . ASP A 1 99 ? 3.947 -8.206 -9.454 1.00 96.62 99 ASP A CA 1
ATOM 804 C C . ASP A 1 99 ? 4.469 -9.046 -8.278 1.00 96.62 99 ASP A C 1
ATOM 806 O O . ASP A 1 99 ? 3.725 -9.815 -7.672 1.00 96.62 99 ASP A O 1
ATOM 810 N N . THR A 1 100 ? 5.746 -8.894 -7.934 1.00 96.12 100 THR A N 1
ATOM 811 C CA . THR A 1 100 ? 6.369 -9.567 -6.790 1.00 96.12 100 THR A CA 1
ATOM 812 C C . THR A 1 100 ? 6.579 -8.614 -5.620 1.00 96.12 100 THR A C 1
ATOM 814 O O . THR A 1 100 ? 6.517 -7.393 -5.764 1.00 96.12 100 THR A O 1
ATOM 817 N N . ASP A 1 101 ? 6.811 -9.174 -4.432 1.00 96.75 101 ASP A N 1
ATOM 818 C CA . ASP A 1 101 ? 7.182 -8.384 -3.261 1.00 96.75 101 ASP A CA 1
ATOM 819 C C . ASP A 1 101 ? 8.654 -7.968 -3.357 1.00 96.75 101 ASP A C 1
ATOM 821 O O . ASP A 1 101 ? 9.571 -8.714 -2.997 1.00 96.75 101 ASP A O 1
ATOM 825 N N . LEU A 1 102 ? 8.879 -6.742 -3.826 1.00 96.56 102 LEU A N 1
ATOM 826 C CA . LEU A 1 102 ? 10.214 -6.188 -4.001 1.00 96.56 102 LEU A CA 1
ATOM 827 C C . LEU A 1 102 ? 10.923 -5.914 -2.664 1.00 96.56 102 LEU A C 1
ATOM 829 O O . LEU A 1 102 ? 12.124 -5.652 -2.679 1.00 96.56 102 LEU A O 1
ATOM 833 N N . THR A 1 103 ? 10.256 -6.022 -1.501 1.00 96.12 103 THR A N 1
ATOM 834 C CA . THR A 1 103 ? 10.973 -5.992 -0.208 1.00 96.12 103 THR A CA 1
ATOM 835 C C . THR A 1 103 ? 11.873 -7.207 -0.003 1.00 96.12 103 THR A C 1
ATOM 837 O O . THR A 1 103 ? 12.766 -7.156 0.838 1.00 96.12 103 THR A O 1
ATOM 840 N N . GLN A 1 104 ? 11.689 -8.263 -0.801 1.00 96.56 104 GLN A N 1
ATOM 841 C CA . GLN A 1 104 ? 12.401 -9.533 -0.675 1.00 96.56 104 GLN A CA 1
ATOM 842 C C . GLN A 1 104 ? 13.383 -9.800 -1.823 1.00 96.56 104 GLN A C 1
ATOM 844 O O . GLN A 1 104 ? 14.077 -10.816 -1.814 1.00 96.56 104 GLN A O 1
ATOM 849 N N . VAL A 1 105 ? 13.464 -8.901 -2.807 1.00 94.25 105 VAL A N 1
ATOM 850 C CA . VAL A 1 105 ? 14.255 -9.089 -4.031 1.00 94.25 105 VAL A CA 1
ATOM 851 C C . VAL A 1 105 ? 15.368 -8.047 -4.098 1.00 94.25 105 VAL A C 1
ATOM 853 O O . VAL A 1 105 ? 15.099 -6.851 -4.113 1.00 94.25 105 VAL A O 1
ATOM 856 N N . GLU A 1 106 ? 16.631 -8.465 -4.175 1.00 92.88 106 GLU A N 1
ATOM 857 C CA . GLU A 1 106 ? 17.738 -7.533 -4.432 1.00 92.88 106 GLU A CA 1
ATOM 858 C C . GLU A 1 106 ? 17.743 -7.060 -5.901 1.00 92.88 106 GLU A C 1
ATOM 860 O O . GLU A 1 106 ? 17.413 -7.838 -6.795 1.00 92.88 106 GLU A O 1
ATOM 865 N N . PRO A 1 107 ? 18.117 -5.797 -6.193 1.00 92.31 107 PRO A N 1
ATOM 866 C CA . PRO A 1 107 ? 18.616 -4.769 -5.269 1.00 92.31 107 PRO A CA 1
ATOM 867 C C . PRO A 1 107 ? 17.511 -3.942 -4.581 1.00 92.31 107 PRO A C 1
ATOM 869 O O . PRO A 1 107 ? 17.810 -2.986 -3.865 1.00 92.31 107 PRO A O 1
ATOM 872 N N . TRP A 1 108 ? 16.238 -4.265 -4.808 1.00 95.00 108 TRP A N 1
ATOM 873 C CA . TRP A 1 108 ? 15.095 -3.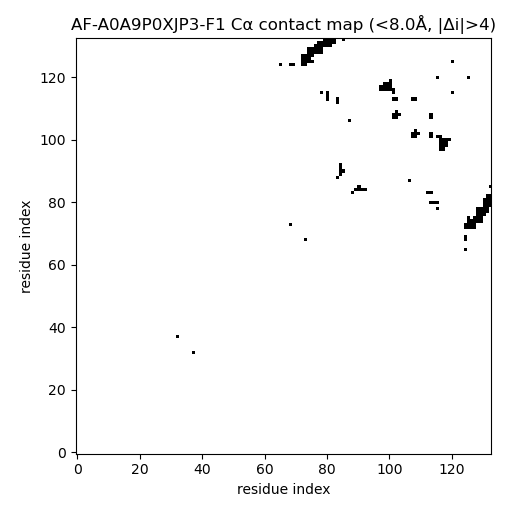491 -4.323 1.00 95.00 108 TRP A CA 1
ATOM 874 C C . TRP A 1 108 ? 14.948 -3.540 -2.800 1.00 95.00 108 TRP A C 1
ATOM 876 O O . TRP A 1 108 ? 14.764 -2.495 -2.180 1.00 95.00 108 TRP A O 1
ATOM 886 N N . SER A 1 109 ? 15.116 -4.719 -2.202 1.00 95.19 109 SER A N 1
ATOM 887 C CA . SER A 1 109 ? 14.994 -4.982 -0.761 1.00 95.19 109 SER A CA 1
ATOM 888 C C . SER A 1 109 ? 15.955 -4.162 0.104 1.00 95.19 109 SER A C 1
ATOM 890 O O . SER A 1 109 ? 15.617 -3.746 1.211 1.00 95.19 109 SER A O 1
ATOM 892 N N . ILE A 1 110 ? 17.156 -3.893 -0.410 1.00 94.50 110 ILE A N 1
ATOM 893 C CA . ILE A 1 110 ? 18.202 -3.127 0.282 1.00 94.50 110 ILE A CA 1
ATOM 894 C C . ILE A 1 110 ? 18.154 -1.626 -0.040 1.00 94.50 110 ILE A C 1
ATOM 896 O O . ILE A 1 110 ? 18.877 -0.828 0.564 1.00 94.50 110 ILE A O 1
ATOM 900 N N . SER A 1 111 ? 17.318 -1.219 -0.997 1.00 92.81 111 SER A N 1
ATOM 901 C CA . SER A 1 111 ? 17.186 0.172 -1.412 1.00 92.81 111 SER A CA 1
ATOM 902 C C . SER A 1 111 ? 16.224 0.939 -0.510 1.00 92.81 111 SER A C 1
ATOM 904 O O . SER A 1 111 ? 15.034 0.651 -0.449 1.00 92.81 111 SER A O 1
ATOM 906 N N . LYS A 1 112 ? 16.709 2.037 0.078 1.00 92.06 112 LYS A N 1
ATOM 907 C CA . LYS A 1 112 ? 15.876 3.008 0.815 1.00 92.06 112 LYS A CA 1
ATOM 908 C C . LYS A 1 112 ? 14.902 3.801 -0.063 1.00 92.06 112 LYS A C 1
ATOM 910 O O . LYS A 1 112 ? 14.145 4.610 0.459 1.00 92.06 112 LYS A O 1
ATOM 915 N N . TYR A 1 113 ? 14.979 3.641 -1.381 1.00 91.06 113 TYR A N 1
ATOM 916 C CA . TYR A 1 113 ? 14.146 4.359 -2.345 1.00 91.06 113 TYR A CA 1
ATOM 917 C C . TYR A 1 113 ? 13.109 3.443 -3.007 1.00 91.06 113 TYR A C 1
ATOM 919 O O . TYR A 1 113 ? 12.275 3.923 -3.771 1.00 91.06 113 TYR A O 1
ATOM 927 N N . SER A 1 114 ? 13.150 2.133 -2.732 1.00 94.56 114 SER A N 1
ATOM 928 C CA . SER A 1 114 ? 12.199 1.166 -3.278 1.00 94.56 114 SER A CA 1
ATOM 929 C C . SER A 1 114 ? 10.956 1.080 -2.397 1.00 94.56 114 SER A C 1
ATOM 931 O O . SER A 1 114 ? 10.967 0.446 -1.346 1.00 94.56 114 SER A O 1
ATOM 933 N N . HIS A 1 115 ? 9.874 1.728 -2.829 1.00 95.25 115 HIS A N 1
ATOM 934 C CA . HIS A 1 115 ? 8.600 1.729 -2.100 1.00 95.25 115 HIS A CA 1
ATOM 935 C C . HIS A 1 115 ? 7.429 1.186 -2.926 1.00 95.25 115 HIS A C 1
ATOM 937 O O . HIS A 1 115 ? 6.381 0.864 -2.369 1.00 95.25 115 HIS A O 1
ATOM 943 N N . THR A 1 116 ? 7.615 0.992 -4.232 1.00 96.44 116 THR A N 1
ATOM 944 C CA . THR A 1 116 ? 6.528 0.704 -5.175 1.00 96.44 116 THR A CA 1
ATOM 945 C C . THR A 1 116 ? 6.653 -0.706 -5.750 1.00 96.44 116 THR A C 1
ATOM 947 O O . THR A 1 116 ? 7.630 -1.000 -6.429 1.00 96.44 116 THR A O 1
ATOM 950 N N . ASP A 1 117 ? 5.655 -1.551 -5.497 1.00 96.94 117 ASP A N 1
ATOM 951 C CA . ASP A 1 117 ? 5.353 -2.775 -6.252 1.00 96.94 117 ASP A CA 1
ATOM 952 C C . ASP A 1 117 ? 3.843 -3.038 -6.251 1.00 96.94 117 ASP A C 1
ATOM 954 O O . ASP A 1 117 ? 3.104 -2.410 -5.487 1.00 96.94 117 ASP A O 1
ATOM 958 N N . LEU A 1 118 ? 3.357 -3.913 -7.139 1.00 97.12 118 LEU A N 1
ATOM 959 C CA . LEU A 1 118 ? 1.919 -4.168 -7.263 1.00 97.12 118 LEU A CA 1
ATOM 960 C C . LEU A 1 118 ? 1.299 -4.736 -5.978 1.00 97.12 118 LEU A C 1
ATOM 962 O O . LEU A 1 118 ? 0.205 -4.276 -5.640 1.00 97.12 118 LEU A O 1
ATOM 966 N N . PRO A 1 119 ? 1.927 -5.668 -5.231 1.00 97.81 119 PRO A N 1
ATOM 967 C CA . PRO A 1 119 ? 1.384 -6.112 -3.950 1.00 97.81 119 PRO A CA 1
ATOM 968 C C . PRO A 1 119 ? 1.144 -4.958 -2.968 1.00 97.81 119 PRO A C 1
ATOM 970 O O . PRO A 1 119 ? 0.035 -4.840 -2.439 1.00 97.81 119 PRO A O 1
ATOM 973 N N . ARG A 1 120 ? 2.120 -4.057 -2.772 1.00 97.38 120 ARG A N 1
ATOM 974 C CA . ARG A 1 120 ? 1.950 -2.895 -1.883 1.00 97.38 120 ARG A CA 1
ATOM 975 C C . ARG A 1 120 ? 0.964 -1.864 -2.425 1.00 97.38 120 ARG A C 1
ATOM 977 O O . ARG A 1 120 ? 0.200 -1.311 -1.637 1.00 97.38 120 ARG A O 1
ATOM 984 N N . LEU A 1 121 ? 0.923 -1.626 -3.739 1.00 97.38 121 LEU A N 1
ATOM 985 C CA . LEU A 1 121 ? -0.059 -0.718 -4.354 1.00 97.38 121 LEU A CA 1
ATOM 986 C C . LEU A 1 121 ? -1.495 -1.218 -4.153 1.00 97.38 121 LEU A C 1
ATOM 988 O O . LEU A 1 121 ? -2.368 -0.438 -3.776 1.00 97.38 121 LEU A O 1
ATOM 992 N N . ARG A 1 122 ? -1.730 -2.526 -4.335 1.00 96.81 122 ARG A N 1
ATOM 993 C CA . ARG A 1 122 ? -3.033 -3.158 -4.074 1.00 96.81 122 ARG A CA 1
ATOM 994 C C . ARG A 1 122 ? -3.391 -3.102 -2.592 1.00 96.81 122 ARG A C 1
ATOM 996 O O . ARG A 1 122 ? -4.511 -2.735 -2.256 1.00 96.81 122 ARG A O 1
ATOM 1003 N N . GLN A 1 123 ? -2.443 -3.413 -1.706 1.00 96.69 123 GLN A N 1
ATOM 1004 C CA . GLN A 1 123 ? -2.650 -3.330 -0.258 1.00 96.69 123 GLN A CA 1
ATOM 1005 C C . GLN A 1 123 ? -2.975 -1.899 0.202 1.00 96.69 123 GLN A C 1
ATOM 1007 O O . GLN A 1 123 ? -3.799 -1.717 1.097 1.00 96.69 123 GLN A O 1
ATOM 1012 N N . GLY A 1 124 ? -2.334 -0.896 -0.402 1.00 96.31 124 GLY A N 1
ATOM 1013 C CA . GLY A 1 124 ? -2.561 0.526 -0.141 1.00 96.31 124 GLY A CA 1
ATOM 1014 C C . GLY A 1 124 ? -3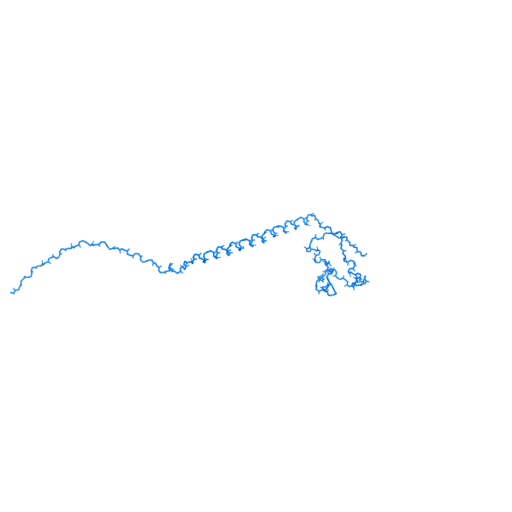.750 1.134 -0.890 1.00 96.31 124 GLY A C 1
ATOM 1015 O O . GLY A 1 124 ? -4.013 2.318 -0.708 1.00 96.31 124 GLY A O 1
ATOM 1016 N N . MET A 1 125 ? -4.457 0.350 -1.713 1.00 97.50 125 MET A N 1
ATOM 1017 C CA .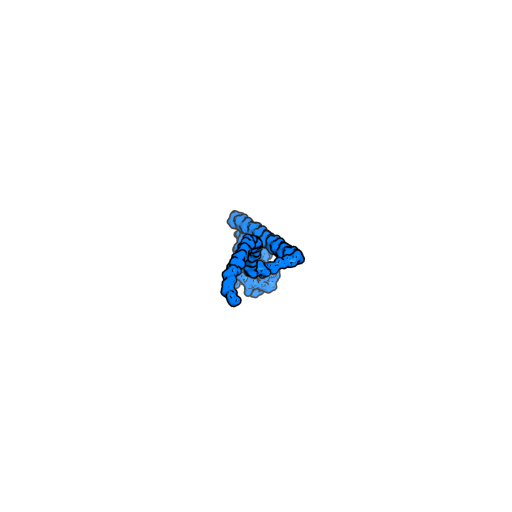 MET A 1 125 ? -5.629 0.778 -2.487 1.00 97.50 125 MET A CA 1
ATOM 1018 C C . MET A 1 125 ? -5.358 1.988 -3.400 1.00 97.50 125 MET A C 1
ATOM 1020 O O . MET A 1 125 ? -6.196 2.877 -3.566 1.00 97.50 125 MET A O 1
ATOM 1024 N N . VAL A 1 126 ? -4.169 2.024 -4.010 1.00 97.38 126 VAL A N 1
ATOM 1025 C CA . VAL A 1 126 ? -3.812 3.045 -5.003 1.00 97.38 126 VAL A CA 1
ATOM 1026 C C . VAL A 1 126 ? -4.458 2.690 -6.340 1.00 97.38 126 VAL A C 1
ATOM 1028 O O . VAL A 1 126 ? -4.130 1.669 -6.943 1.00 97.38 126 VAL A O 1
ATOM 1031 N N . GLY A 1 127 ? -5.385 3.529 -6.805 1.00 96.12 127 GLY A N 1
ATOM 1032 C CA . GLY A 1 127 ? -6.115 3.312 -8.056 1.00 96.12 127 GLY A CA 1
ATOM 1033 C C . GLY A 1 127 ? -5.396 3.849 -9.290 1.00 96.12 127 GLY A C 1
ATOM 1034 O O . GLY A 1 127 ? -5.551 3.307 -10.383 1.00 96.12 127 GLY A O 1
ATOM 1035 N N . ALA A 1 128 ? -4.600 4.903 -9.123 1.00 95.75 128 ALA A N 1
ATOM 1036 C CA . ALA A 1 128 ? -3.797 5.484 -10.188 1.00 95.75 128 ALA A CA 1
ATOM 1037 C C . ALA A 1 128 ? -2.508 6.088 -9.629 1.00 95.75 128 ALA A C 1
ATOM 1039 O O . ALA A 1 128 ? -2.457 6.530 -8.482 1.00 95.75 128 ALA A O 1
ATOM 1040 N N . GLN A 1 129 ? -1.477 6.149 -10.467 1.00 96.00 129 GLN A N 1
ATOM 1041 C CA . GLN A 1 129 ? -0.260 6.887 -10.164 1.00 96.00 129 GLN A CA 1
ATOM 1042 C C . GLN A 1 129 ? 0.226 7.641 -11.396 1.00 96.00 129 GLN A C 1
ATOM 1044 O O . GLN A 1 129 ? 0.114 7.158 -12.525 1.00 96.00 129 GLN A O 1
ATOM 1049 N N . VAL A 1 130 ? 0.817 8.803 -11.162 1.00 93.50 130 VAL A N 1
ATOM 1050 C CA . VAL A 1 130 ? 1.630 9.516 -12.139 1.00 93.50 130 VAL A CA 1
ATOM 1051 C C . VAL A 1 130 ? 3.084 9.364 -11.724 1.00 93.50 130 VAL A C 1
ATOM 1053 O O . VAL A 1 130 ? 3.449 9.572 -10.566 1.00 93.50 130 VAL A O 1
ATOM 1056 N N . SER A 1 131 ? 3.920 8.953 -12.670 1.00 89.62 131 SER A N 1
ATOM 1057 C CA . SER A 1 131 ? 5.326 8.659 -12.415 1.00 89.62 131 SER A CA 1
ATOM 1058 C C . SER A 1 131 ? 6.230 9.544 -13.258 1.00 89.62 131 SER A C 1
ATOM 1060 O O . SER A 1 131 ? 5.918 9.827 -14.415 1.00 89.62 131 SER A O 1
ATOM 1062 N N . PHE A 1 132 ? 7.361 9.947 -12.686 1.00 81.00 132 PHE A N 1
ATOM 1063 C CA . PHE A 1 132 ? 8.359 10.790 -13.343 1.00 81.00 132 PHE A CA 1
ATOM 1064 C C . PHE A 1 132 ? 9.740 10.122 -13.269 1.00 81.00 132 PHE A C 1
ATOM 1066 O O . PHE A 1 132 ? 9.982 9.262 -12.420 1.00 81.00 132 PHE A O 1
ATOM 1073 N N . ALA A 1 133 ? 10.620 10.459 -14.215 1.00 68.06 133 ALA A N 1
ATOM 1074 C CA . ALA A 1 133 ? 11.961 9.888 -14.360 1.00 68.06 133 ALA A CA 1
ATOM 1075 C C . ALA A 1 133 ? 12.958 10.937 -14.854 1.00 68.06 133 ALA A C 1
ATOM 1077 O O . ALA A 1 133 ? 12.541 11.777 -15.684 1.00 68.06 133 ALA A O 1
#

Mean predicted aligned error: 14.09 Å

Foldseek 3Di:
DDDDDDDDDDDDPDDDPDPPPDDPCPVVPPDPDDPVRVVVVVVVVVVVVVVVVVVVVVVVVVVVVVVCCVVPAAEAEEQAVVVVCCVPVVVPCPPPQLQDDLCPDPPLVVDPRNDHGPVNCVVVRHPYYDYDD

Radius of gyration: 41.37 Å; Cα contacts (8 Å, |Δi|>4): 84; chains: 1; bounding box: 57×66×126 Å